Protein AF-A0AAE0NU68-F1 (afdb_monomer)

Foldseek 3Di:
DPPPDLPPDPPDLADQDPQRDGQLLVCLVVLPLVSNVVSVVSVYDQCRAGNQQDGSLQSLLPDQPRSQVNNQVSVVSPYFQQRAGNVRRRSVLSCVVRHVPPQCRAGPVRDGQLNSCVVSVVVVSNVVSVVVVVVVVVVPPDDD

Solvent-accessible surface area (backbone atoms only — not comparable to full-atom values): 8107 Å² total; per-residue (Å²): 140,84,84,76,74,81,80,79,62,96,71,74,56,68,51,66,50,80,66,39,40,34,56,50,39,52,21,44,75,71,56,35,54,70,54,31,53,50,40,48,76,68,69,24,64,61,65,50,46,26,74,58,38,37,26,30,48,37,61,12,24,78,32,92,90,44,10,25,62,42,29,46,50,37,50,76,75,63,38,60,44,72,47,47,24,75,84,66,51,49,23,38,57,39,26,38,76,62,24,78,42,65,74,77,45,59,28,95,86,66,47,32,48,57,57,50,25,56,73,71,66,36,60,70,57,35,51,53,52,50,52,59,48,50,62,55,58,66,71,67,78,80,83,132

Structure (mmCIF, N/CA/C/O backbone):
data_AF-A0AAE0NU68-F1
#
_entry.id   AF-A0AAE0NU68-F1
#
loop_
_atom_site.group_PDB
_atom_site.id
_atom_site.type_symbol
_atom_site.label_atom_id
_atom_site.label_alt_id
_atom_site.label_comp_id
_atom_site.label_asym_id
_atom_site.label_entity_id
_atom_site.label_seq_id
_atom_site.pdbx_PDB_ins_code
_atom_site.Cartn_x
_atom_site.Cartn_y
_atom_site.Cartn_z
_atom_site.occupancy
_atom_site.B_iso_or_equiv
_atom_site.auth_seq_id
_atom_site.auth_comp_id
_atom_site.auth_asym_id
_atom_site.auth_atom_id
_atom_site.pdbx_PDB_model_num
ATOM 1 N N . MET A 1 1 ? -8.132 -12.997 27.771 1.00 41.25 1 MET A N 1
ATOM 2 C CA . MET A 1 1 ? -8.957 -13.218 26.561 1.00 41.25 1 MET A CA 1
ATOM 3 C C . MET A 1 1 ? -9.826 -11.983 26.311 1.00 41.25 1 MET A C 1
ATOM 5 O O . MET A 1 1 ? -10.901 -11.883 26.881 1.00 41.25 1 MET A O 1
ATOM 9 N N . ALA A 1 2 ? -9.348 -11.013 25.522 1.00 41.19 2 ALA A N 1
ATOM 10 C CA . ALA A 1 2 ? -10.007 -9.708 25.321 1.00 41.19 2 ALA A CA 1
ATOM 11 C C . ALA A 1 2 ? -10.537 -9.501 23.883 1.00 41.19 2 ALA A C 1
ATOM 13 O O . ALA A 1 2 ? -10.671 -8.377 23.414 1.00 41.19 2 ALA A O 1
ATOM 14 N N . PHE A 1 3 ? -10.854 -10.583 23.165 1.00 43.12 3 PHE A N 1
ATOM 15 C CA . PHE A 1 3 ? -11.344 -10.510 21.780 1.00 43.12 3 PHE A CA 1
ATOM 16 C C . PHE A 1 3 ? -12.855 -10.218 21.661 1.00 43.12 3 PHE A C 1
ATOM 18 O O . PHE A 1 3 ? -13.347 -9.960 20.565 1.00 43.12 3 PHE A O 1
ATOM 25 N N . GLY A 1 4 ? -13.602 -10.210 22.772 1.00 34.12 4 GLY A N 1
ATOM 26 C CA . GLY A 1 4 ? -15.072 -10.189 22.764 1.00 34.12 4 GLY A CA 1
ATOM 27 C C . GLY A 1 4 ? -15.768 -8.826 22.630 1.00 34.12 4 GLY A C 1
ATOM 28 O O . GLY A 1 4 ? -16.982 -8.800 22.457 1.00 34.12 4 GLY A O 1
ATOM 29 N N . LEU A 1 5 ? -15.063 -7.690 22.706 1.00 35.59 5 LEU A N 1
ATOM 30 C CA . LEU A 1 5 ? -15.733 -6.386 22.887 1.00 35.59 5 LEU A CA 1
ATOM 31 C C . LEU A 1 5 ? -16.036 -5.590 21.605 1.00 35.59 5 LEU A C 1
ATOM 33 O O . LEU A 1 5 ? -16.742 -4.592 21.681 1.00 35.59 5 LEU A O 1
ATOM 37 N N . LEU A 1 6 ? -15.610 -6.040 20.420 1.00 44.03 6 LEU A N 1
ATOM 38 C CA . LEU A 1 6 ? -15.877 -5.320 19.157 1.00 44.03 6 LEU A CA 1
ATOM 39 C C . LEU A 1 6 ? -17.029 -5.883 18.317 1.00 44.03 6 LEU A C 1
ATOM 41 O O . LEU A 1 6 ? -17.139 -5.576 17.139 1.00 44.03 6 LEU A O 1
ATOM 45 N N . LYS A 1 7 ? -17.928 -6.663 18.928 1.00 43.50 7 LYS A N 1
ATOM 46 C CA . LYS A 1 7 ? -19.181 -7.096 18.282 1.00 43.50 7 LYS A CA 1
ATOM 47 C C . LYS A 1 7 ? -20.441 -6.386 18.792 1.00 43.50 7 LYS A C 1
ATOM 49 O O . LYS A 1 7 ? -21.533 -6.775 18.395 1.00 43.50 7 LYS A O 1
ATOM 54 N N . LYS A 1 8 ? -20.333 -5.376 19.671 1.00 42.16 8 LYS A N 1
ATOM 55 C CA . LYS A 1 8 ? -21.508 -4.837 20.393 1.00 42.16 8 LYS A CA 1
ATOM 56 C C . LYS A 1 8 ? -21.840 -3.356 20.192 1.00 42.16 8 LYS A C 1
ATO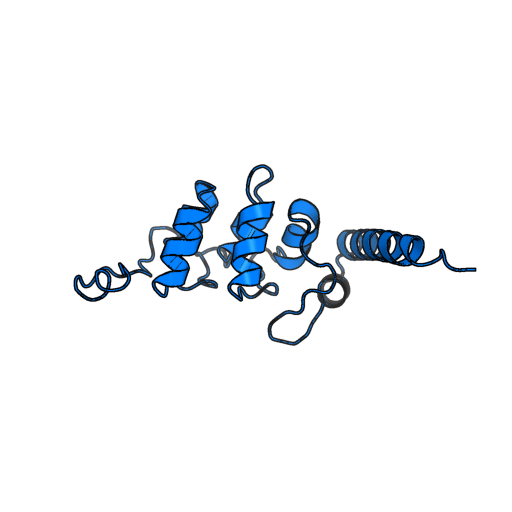M 58 O O . LYS A 1 8 ? -22.796 -2.876 20.788 1.00 42.16 8 LYS A O 1
ATOM 63 N N . GLY A 1 9 ? -21.130 -2.649 19.324 1.00 47.66 9 GLY A N 1
ATOM 64 C CA . GLY A 1 9 ? -21.547 -1.335 18.839 1.00 47.66 9 GLY A CA 1
ATOM 65 C C . GLY A 1 9 ? -21.411 -1.337 17.330 1.00 47.66 9 GLY A C 1
ATOM 66 O O . GLY A 1 9 ? -20.361 -1.740 16.845 1.00 47.66 9 GLY A O 1
ATOM 67 N N . GLY A 1 10 ? -22.449 -0.941 16.596 1.00 56.91 10 GLY A N 1
ATOM 68 C CA . GLY A 1 10 ? -22.447 -0.815 15.133 1.00 56.91 10 GLY A CA 1
ATOM 69 C C . GLY A 1 10 ? -21.512 0.284 14.615 1.00 56.91 10 GLY A C 1
ATOM 70 O O . GLY A 1 10 ? -21.935 1.135 13.841 1.00 56.91 10 GLY A O 1
ATOM 71 N N . VAL A 1 11 ? -20.259 0.305 15.074 1.00 68.81 11 VAL A N 1
ATOM 72 C CA . VAL A 1 11 ? -19.216 1.190 14.571 1.00 68.81 11 VAL A CA 1
ATOM 73 C C . VAL A 1 11 ? -18.861 0.684 13.186 1.00 68.81 11 VAL A C 1
ATOM 75 O O . VAL A 1 11 ? -18.260 -0.377 13.030 1.00 68.81 11 VAL A O 1
ATOM 78 N N . ASN A 1 12 ? -19.277 1.442 12.179 1.00 80.81 12 ASN A N 1
ATOM 79 C CA . ASN A 1 12 ? -18.805 1.245 10.824 1.00 80.81 12 ASN A CA 1
ATOM 80 C C . ASN A 1 12 ? -17.274 1.391 10.827 1.00 80.81 12 ASN A C 1
ATOM 82 O O . ASN A 1 12 ? -16.765 2.441 11.217 1.00 80.81 12 ASN A O 1
ATOM 86 N N . VAL A 1 13 ? -16.555 0.339 10.432 1.00 83.94 13 VAL A N 1
ATOM 87 C CA . VAL A 1 13 ? -15.085 0.330 10.303 1.00 83.94 13 VAL A CA 1
ATOM 88 C C . VAL A 1 13 ? -14.615 0.786 8.920 1.00 83.94 13 VAL A C 1
ATOM 90 O O . VAL A 1 13 ? -13.432 1.058 8.741 1.00 83.94 13 VAL A O 1
ATOM 93 N N . ASN A 1 14 ? -15.554 0.956 7.981 1.00 89.56 14 ASN A N 1
ATOM 94 C CA . ASN A 1 14 ? -15.340 1.455 6.622 1.00 89.56 14 ASN A CA 1
ATOM 95 C C . ASN A 1 14 ? -16.109 2.765 6.336 1.00 89.56 14 ASN A C 1
ATOM 97 O O . ASN A 1 14 ? -16.741 2.888 5.283 1.00 89.56 14 ASN A O 1
ATOM 101 N N . PRO A 1 15 ? -16.127 3.770 7.237 1.00 90.00 15 PRO A N 1
ATOM 102 C CA . PRO A 1 15 ? -16.645 5.075 6.877 1.00 90.00 15 PRO A CA 1
ATOM 103 C C . PRO A 1 15 ? -15.745 5.672 5.794 1.00 90.00 15 PRO A C 1
ATOM 105 O O . PRO A 1 15 ? -14.518 5.569 5.856 1.00 90.00 15 PRO A O 1
ATOM 108 N N . ARG A 1 16 ? -16.365 6.316 4.811 1.00 89.38 16 ARG A N 1
ATOM 109 C CA . ARG A 1 16 ? -15.654 7.100 3.805 1.00 89.38 16 ARG A CA 1
ATOM 110 C C . ARG A 1 16 ? -15.787 8.565 4.190 1.00 89.38 16 ARG A C 1
ATOM 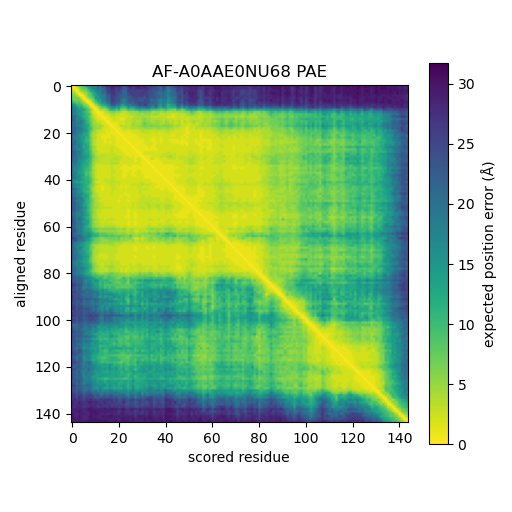112 O O . ARG A 1 16 ? -16.897 9.083 4.293 1.00 89.38 16 ARG A O 1
ATOM 119 N N . GLY A 1 17 ? -14.655 9.183 4.503 1.00 87.44 17 GLY A N 1
ATOM 120 C CA . GLY A 1 17 ? -14.549 10.610 4.760 1.00 87.44 17 GLY A CA 1
ATOM 121 C C . GLY A 1 17 ? -14.581 11.414 3.464 1.00 87.44 17 GLY A C 1
ATOM 122 O O . GLY A 1 17 ? -14.918 10.905 2.394 1.00 87.44 17 GLY A O 1
ATOM 123 N N . LYS A 1 18 ? -14.187 12.684 3.570 1.00 86.94 18 LYS A N 1
ATOM 124 C CA . LYS A 1 18 ? -13.933 13.522 2.398 1.00 86.94 18 LYS A CA 1
ATOM 125 C C . LYS A 1 18 ? -12.820 12.892 1.551 1.00 86.94 18 LYS A C 1
ATOM 127 O O . LYS A 1 18 ? -11.904 12.288 2.109 1.00 86.94 18 LYS A O 1
ATOM 132 N N . ASP A 1 19 ? -12.924 13.005 0.234 1.00 88.19 19 ASP A N 1
ATOM 133 C CA . ASP A 1 19 ? -11.956 12.470 -0.727 1.00 88.19 19 ASP A CA 1
ATOM 134 C C . ASP A 1 19 ? -11.855 10.927 -0.702 1.00 88.19 19 ASP A C 1
ATOM 136 O O . ASP A 1 19 ? -10.846 10.342 -1.089 1.00 88.19 19 ASP A O 1
ATOM 140 N N . GLY A 1 20 ? -12.884 10.234 -0.196 1.00 91.00 20 GLY A N 1
ATOM 141 C CA . GLY A 1 20 ? -12.915 8.771 -0.110 1.00 91.00 20 GLY A CA 1
ATOM 142 C C . GLY A 1 20 ? -11.988 8.154 0.945 1.00 91.00 20 GLY A C 1
ATOM 143 O O . GLY A 1 20 ? -11.825 6.934 0.967 1.00 91.00 20 GLY A O 1
ATOM 144 N N . ILE A 1 21 ? -11.398 8.967 1.826 1.00 92.81 21 ILE A N 1
ATOM 145 C CA . ILE A 1 21 ? -10.461 8.527 2.867 1.00 92.81 21 ILE A CA 1
ATOM 146 C C . ILE A 1 21 ? -11.139 7.558 3.845 1.00 92.81 21 ILE A C 1
ATOM 148 O O . ILE A 1 21 ? -12.190 7.858 4.410 1.00 92.81 21 ILE A O 1
ATOM 152 N N . THR A 1 22 ? -10.512 6.406 4.083 1.00 93.50 22 THR A N 1
ATOM 153 C CA . THR A 1 22 ? -10.981 5.377 5.032 1.00 93.50 22 THR A CA 1
ATOM 154 C C . THR A 1 22 ? -10.104 5.324 6.288 1.00 93.50 22 THR A C 1
ATOM 156 O O . THR A 1 22 ? -8.987 5.847 6.274 1.00 93.50 22 THR A O 1
ATOM 159 N N . PRO A 1 23 ? -10.538 4.685 7.391 1.00 93.88 23 PRO A N 1
ATOM 160 C CA . PRO A 1 23 ? -9.725 4.626 8.605 1.00 93.88 23 PRO A CA 1
ATOM 161 C C . PRO A 1 23 ? -8.308 4.055 8.406 1.00 93.88 23 PRO A C 1
ATOM 163 O O . PRO A 1 23 ? -7.382 4.616 8.995 1.00 93.88 23 PRO A O 1
ATOM 166 N N . PRO A 1 24 ? -8.073 3.021 7.566 1.00 93.19 24 PRO A N 1
ATOM 167 C CA . PRO A 1 24 ? -6.712 2.592 7.242 1.00 93.19 24 PRO A CA 1
ATOM 168 C C . PRO A 1 24 ? -5.840 3.699 6.627 1.00 93.19 24 PRO A C 1
ATOM 170 O O . PRO A 1 24 ? -4.691 3.844 7.039 1.00 93.19 24 PRO A O 1
ATOM 173 N N . HIS A 1 25 ? -6.377 4.534 5.723 1.00 92.25 25 HIS A N 1
ATOM 174 C CA . HIS A 1 2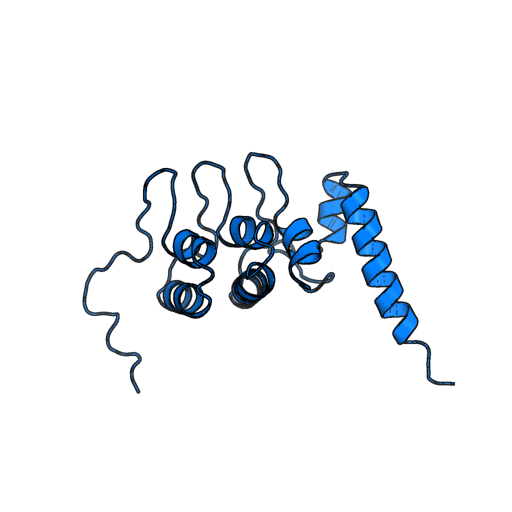5 ? -5.651 5.696 5.185 1.00 92.25 25 HIS A CA 1
ATOM 175 C C . HIS A 1 25 ? -5.227 6.656 6.294 1.00 92.25 25 HIS A C 1
ATOM 177 O O . HIS A 1 25 ? -4.081 7.093 6.331 1.00 92.25 25 HIS A O 1
ATOM 183 N N . VAL A 1 26 ? -6.136 6.942 7.227 1.00 91.88 26 VAL A N 1
ATOM 184 C CA . VAL A 1 26 ? -5.856 7.815 8.370 1.00 91.88 26 VAL A CA 1
ATOM 185 C C . VAL A 1 26 ? -4.729 7.228 9.228 1.00 91.88 26 VAL A C 1
ATOM 187 O O . VAL A 1 26 ? -3.781 7.931 9.573 1.00 91.88 26 VAL A O 1
ATOM 190 N N . GLY A 1 27 ? -4.768 5.923 9.515 1.00 92.44 27 GLY A N 1
ATOM 191 C CA . GLY A 1 27 ? -3.692 5.239 10.239 1.00 92.44 27 GLY A CA 1
ATOM 192 C C . GLY A 1 27 ? -2.330 5.351 9.545 1.00 92.44 27 GLY A C 1
ATOM 193 O O . GLY A 1 27 ? -1.321 5.589 10.213 1.00 92.44 27 GLY A O 1
ATOM 194 N N . VAL A 1 28 ? -2.311 5.258 8.213 1.00 91.25 28 VAL A N 1
ATOM 195 C CA . VAL A 1 28 ? -1.109 5.459 7.390 1.00 91.25 28 VAL A CA 1
ATOM 196 C C . VAL A 1 28 ? -0.613 6.906 7.439 1.00 91.25 28 VAL A C 1
ATOM 198 O O . VAL A 1 28 ? 0.590 7.134 7.571 1.00 91.25 28 VAL A O 1
ATOM 201 N N . GLU A 1 29 ? -1.503 7.896 7.357 1.00 89.44 29 GLU A N 1
ATOM 202 C CA . GLU A 1 29 ? -1.133 9.318 7.388 1.00 89.44 29 GLU A CA 1
ATOM 203 C C . GLU A 1 29 ? -0.522 9.744 8.725 1.00 89.44 29 GLU A C 1
ATOM 205 O O . GLU A 1 29 ? 0.398 10.561 8.733 1.00 89.44 29 GLU A O 1
ATOM 210 N N . PHE A 1 30 ? -0.966 9.146 9.832 1.00 89.06 30 PHE A N 1
ATOM 211 C CA . PHE A 1 30 ? -0.404 9.382 11.165 1.00 89.06 30 PHE A CA 1
ATOM 212 C C . PHE A 1 30 ? 0.768 8.460 11.526 1.00 89.06 30 PHE A C 1
ATOM 214 O O . PHE A 1 30 ? 1.316 8.570 12.621 1.00 89.06 30 PHE A O 1
ATOM 221 N N . GLY A 1 31 ? 1.145 7.528 10.647 1.00 89.50 31 GLY A N 1
ATOM 222 C CA . GLY A 1 31 ? 2.238 6.593 10.911 1.00 89.50 31 GLY A CA 1
ATOM 223 C C . GLY A 1 31 ? 1.971 5.610 12.050 1.00 89.50 31 GLY A C 1
ATOM 224 O O . GLY A 1 31 ? 2.906 5.086 12.656 1.00 89.50 31 GLY A O 1
ATOM 225 N N . SER A 1 32 ? 0.700 5.337 12.348 1.00 93.00 32 SER A N 1
ATOM 226 C CA . SER A 1 32 ? 0.307 4.513 13.488 1.00 93.00 32 SER A CA 1
ATOM 227 C C . SER A 1 32 ? 0.118 3.053 13.085 1.00 93.00 32 SER A C 1
ATOM 229 O O . SER A 1 32 ? -0.981 2.616 12.744 1.00 93.00 32 SER A O 1
ATOM 231 N N . LEU A 1 33 ? 1.204 2.278 13.172 1.00 91.06 33 LEU A N 1
ATOM 232 C CA . LEU A 1 33 ? 1.216 0.839 12.879 1.00 91.06 33 LEU A CA 1
ATOM 233 C C . LEU A 1 33 ? 0.132 0.077 13.663 1.00 91.06 33 LEU A C 1
ATOM 235 O O . LEU A 1 33 ? -0.631 -0.692 13.088 1.00 91.06 33 LEU A O 1
ATOM 239 N N . GLY A 1 34 ? 0.023 0.343 14.970 1.00 93.44 34 GLY A N 1
ATOM 240 C CA . GLY A 1 34 ? -0.957 -0.317 15.836 1.00 93.44 34 GLY A CA 1
ATOM 241 C C . GLY A 1 34 ? -2.404 0.041 15.492 1.00 93.44 34 GLY A C 1
ATOM 242 O O . GLY A 1 34 ? -3.287 -0.804 15.615 1.00 93.44 34 GLY A O 1
ATOM 243 N N . LEU A 1 35 ? -2.655 1.268 15.018 1.00 91.69 35 LEU A N 1
ATOM 244 C CA . LEU A 1 35 ? -3.986 1.661 14.562 1.00 91.69 35 LEU A CA 1
ATOM 245 C C . LEU A 1 35 ? -4.349 0.953 13.256 1.00 91.69 35 LEU A C 1
ATOM 247 O O . LEU A 1 35 ? -5.452 0.427 13.151 1.00 91.69 35 LEU A O 1
ATOM 251 N N . VAL A 1 36 ? -3.425 0.901 12.291 1.00 93.06 36 VAL A N 1
ATOM 252 C CA . VAL A 1 36 ? -3.633 0.172 11.030 1.00 93.06 36 VAL A CA 1
ATOM 253 C C . VAL A 1 36 ? -3.933 -1.297 11.322 1.00 93.06 36 VAL A C 1
ATOM 255 O O . VAL A 1 36 ? -4.974 -1.795 10.902 1.00 93.06 36 VAL A O 1
ATOM 258 N N . GLN A 1 37 ? -3.099 -1.961 12.126 1.00 92.94 37 GLN A N 1
ATOM 259 C CA . GLN A 1 37 ? -3.286 -3.370 12.479 1.00 92.94 37 GLN A CA 1
ATOM 260 C C . GLN A 1 37 ? -4.621 -3.622 13.190 1.00 92.94 37 GLN A C 1
ATOM 262 O O . GLN A 1 37 ? -5.333 -4.576 12.877 1.00 92.94 37 GLN A O 1
ATOM 267 N N . LEU A 1 38 ? -5.000 -2.745 14.126 1.00 91.38 38 LEU A N 1
ATOM 268 C CA . LEU A 1 38 ? -6.286 -2.842 14.808 1.00 91.38 38 LEU A CA 1
ATOM 269 C C . LEU A 1 38 ? -7.451 -2.735 13.820 1.00 91.38 38 LEU A C 1
ATOM 271 O O . LEU A 1 38 ? -8.376 -3.534 13.903 1.00 91.38 38 LEU A O 1
ATOM 275 N N . LEU A 1 39 ? -7.422 -1.760 12.911 1.00 92.38 39 LEU A N 1
ATOM 276 C CA . LEU A 1 39 ? -8.495 -1.526 11.945 1.00 92.38 39 LEU A CA 1
ATOM 277 C C . LEU A 1 39 ? -8.657 -2.708 10.988 1.00 92.38 39 LEU A C 1
ATOM 279 O O . LEU A 1 39 ? -9.774 -3.206 10.829 1.00 92.38 39 LEU A O 1
ATOM 283 N N . ILE A 1 40 ? -7.556 -3.207 10.420 1.00 92.12 40 ILE A N 1
ATOM 284 C CA . ILE A 1 40 ? -7.570 -4.400 9.562 1.00 92.12 40 ILE A CA 1
ATOM 285 C C . ILE A 1 40 ? -8.111 -5.612 10.334 1.00 92.12 40 ILE A C 1
ATOM 287 O O . ILE A 1 40 ? -9.059 -6.256 9.886 1.00 92.12 40 ILE A O 1
ATOM 291 N N . GLY A 1 41 ? -7.650 -5.833 11.570 1.00 90.44 41 GLY A N 1
ATOM 292 C CA . GLY A 1 41 ? -8.169 -6.886 12.451 1.00 90.44 41 GLY A CA 1
ATOM 293 C C . GLY A 1 41 ? -9.645 -6.729 12.857 1.00 90.44 41 GLY A C 1
ATOM 294 O O . GLY A 1 41 ? -10.220 -7.637 13.464 1.00 90.44 41 GLY A O 1
ATOM 295 N N . LYS A 1 42 ? -10.285 -5.591 12.552 1.00 89.12 42 LYS A N 1
ATOM 296 C CA . LYS A 1 42 ? -11.732 -5.365 12.713 1.00 89.12 42 LYS A CA 1
ATOM 297 C C . LYS A 1 42 ? -12.525 -5.451 11.416 1.00 89.12 42 LYS A C 1
ATOM 299 O O . LYS A 1 42 ? -13.732 -5.225 11.452 1.00 89.12 42 LYS A O 1
ATOM 304 N N . GLY A 1 43 ? -11.885 -5.836 10.316 1.00 89.25 43 GLY A N 1
ATOM 305 C CA . GLY A 1 43 ? -12.519 -5.953 9.008 1.00 89.25 43 GLY A CA 1
ATOM 306 C C . GLY A 1 43 ? -12.569 -4.635 8.243 1.00 89.25 43 GLY A C 1
ATOM 307 O O . GLY A 1 43 ? -13.450 -4.463 7.401 1.00 89.25 43 GLY A O 1
ATOM 308 N N . ALA A 1 44 ? -11.663 -3.698 8.541 1.00 92.56 44 ALA A N 1
ATOM 309 C CA . ALA A 1 44 ? -11.484 -2.550 7.668 1.00 92.56 44 ALA A CA 1
ATOM 310 C C . ALA A 1 44 ? -10.995 -3.006 6.283 1.00 92.56 44 ALA A C 1
ATOM 312 O O . ALA A 1 44 ? -10.172 -3.915 6.168 1.00 92.56 44 ALA A O 1
ATOM 313 N N . GLU A 1 45 ? -11.498 -2.372 5.229 1.00 93.00 45 GLU A N 1
ATOM 314 C CA . GLU A 1 45 ? -11.123 -2.667 3.847 1.00 93.00 45 GLU A CA 1
ATOM 315 C C . GLU A 1 45 ? -9.666 -2.259 3.587 1.00 93.00 45 GLU A C 1
ATOM 317 O O . GLU A 1 45 ? -9.347 -1.073 3.465 1.00 93.00 45 GLU A O 1
ATOM 322 N N . ILE A 1 46 ? -8.783 -3.259 3.499 1.00 90.94 46 ILE A N 1
ATOM 323 C CA . ILE A 1 46 ? -7.334 -3.071 3.338 1.00 90.94 46 ILE A CA 1
ATOM 324 C C . ILE A 1 46 ? -6.953 -2.408 2.007 1.00 90.94 46 ILE A C 1
ATOM 326 O O . ILE A 1 46 ? -6.024 -1.605 1.965 1.00 90.94 46 ILE A O 1
ATOM 330 N N . ASP A 1 47 ? -7.729 -2.682 0.954 1.00 90.38 47 ASP A N 1
ATOM 331 C CA . ASP A 1 47 ? -7.519 -2.189 -0.414 1.00 90.38 47 ASP A CA 1
ATOM 332 C C . ASP A 1 47 ? -8.510 -1.080 -0.807 1.00 90.38 47 ASP A C 1
ATOM 334 O O . ASP A 1 47 ? -8.691 -0.792 -1.993 1.00 90.38 47 ASP A O 1
ATOM 338 N N . ALA A 1 48 ? -9.201 -0.471 0.165 1.00 91.38 48 ALA A N 1
ATOM 339 C CA . ALA A 1 48 ? -10.128 0.617 -0.124 1.00 91.38 48 ALA A CA 1
ATOM 340 C C . ALA A 1 48 ? -9.400 1.739 -0.865 1.00 91.38 48 ALA A C 1
ATOM 342 O O . ALA A 1 48 ? -8.382 2.224 -0.393 1.00 91.38 48 ALA A O 1
ATOM 343 N N . ARG A 1 49 ? -9.933 2.185 -2.000 1.00 89.81 49 ARG A N 1
ATOM 344 C CA . ARG A 1 49 ? -9.345 3.288 -2.768 1.00 89.81 49 ARG A CA 1
ATOM 345 C C . ARG A 1 49 ? -9.918 4.616 -2.316 1.00 89.81 49 ARG A C 1
ATOM 347 O O . ARG A 1 49 ? -11.122 4.676 -2.081 1.00 89.81 49 ARG A O 1
ATOM 354 N N . ASP A 1 50 ? -9.096 5.649 -2.196 1.00 89.75 50 ASP A N 1
ATOM 355 C CA . ASP A 1 50 ? -9.550 7.037 -2.082 1.00 89.75 50 ASP A CA 1
ATOM 356 C C . ASP A 1 50 ? -10.055 7.578 -3.442 1.00 89.75 50 ASP A C 1
ATOM 358 O O . ASP A 1 50 ? -10.101 6.848 -4.433 1.00 89.75 50 ASP A O 1
ATOM 362 N N . GLU A 1 51 ? -10.475 8.843 -3.506 1.00 89.44 51 GLU A N 1
ATOM 363 C CA . GLU A 1 51 ? -10.943 9.483 -4.753 1.00 89.44 51 GLU A CA 1
ATOM 364 C C . GLU A 1 51 ? -9.842 9.704 -5.803 1.00 89.44 51 GLU A C 1
ATOM 366 O O . GLU A 1 51 ? -10.151 10.071 -6.929 1.00 89.44 51 GLU A O 1
ATOM 371 N N . ARG A 1 52 ? -8.569 9.470 -5.465 1.00 84.19 52 ARG A N 1
ATOM 372 C CA . ARG A 1 52 ? -7.442 9.454 -6.415 1.00 84.19 52 ARG A CA 1
ATOM 373 C C . ARG A 1 52 ? -7.058 8.030 -6.818 1.00 84.19 52 ARG A C 1
ATOM 375 O O . ARG A 1 52 ? -6.031 7.808 -7.460 1.00 84.19 52 ARG A O 1
ATOM 382 N N . GLY A 1 53 ? -7.846 7.044 -6.399 1.00 85.62 53 GLY A N 1
ATOM 383 C CA . GLY A 1 53 ? -7.589 5.632 -6.636 1.00 85.62 53 GLY A CA 1
ATOM 384 C C . GLY A 1 53 ? -6.482 5.032 -5.769 1.00 85.62 53 GLY A C 1
ATOM 385 O O . GLY A 1 53 ? -6.141 3.866 -5.976 1.00 85.62 53 GLY A O 1
ATOM 386 N N . HIS A 1 54 ? -5.914 5.773 -4.812 1.00 85.62 54 HIS A N 1
ATOM 387 C CA . HIS A 1 54 ? -4.840 5.280 -3.951 1.00 85.62 54 HIS A CA 1
ATOM 388 C C . HIS A 1 54 ? -5.414 4.407 -2.840 1.00 85.62 54 HIS A C 1
ATOM 390 O O . HIS A 1 54 ? -6.344 4.807 -2.149 1.00 85.62 54 HIS A O 1
ATOM 396 N N . ALA A 1 55 ? -4.837 3.222 -2.653 1.00 89.81 55 ALA A N 1
ATOM 397 C CA . ALA A 1 55 ? -5.083 2.382 -1.484 1.00 89.81 55 ALA A CA 1
ATOM 398 C C . ALA A 1 55 ? -4.208 2.828 -0.287 1.00 89.81 55 ALA A C 1
ATOM 400 O O . ALA A 1 55 ? -3.201 3.522 -0.486 1.00 89.81 55 ALA A O 1
ATOM 401 N N . PRO A 1 56 ? -4.494 2.379 0.952 1.00 90.69 56 PRO A N 1
ATOM 402 C CA . PRO A 1 56 ? -3.651 2.637 2.120 1.00 90.69 56 PRO A CA 1
ATOM 403 C C . PRO A 1 56 ? -2.176 2.296 1.883 1.00 90.69 56 PRO A C 1
ATOM 405 O O . PRO A 1 56 ? -1.297 3.070 2.264 1.00 90.69 56 PRO A O 1
ATOM 408 N N . LEU A 1 57 ? -1.904 1.188 1.182 1.00 87.12 57 LEU A N 1
ATOM 409 C CA . LEU A 1 57 ? -0.552 0.764 0.815 1.00 87.12 57 LEU A CA 1
ATOM 410 C C . LEU A 1 57 ? 0.159 1.794 -0.079 1.00 87.12 57 LEU A C 1
ATOM 412 O O . LEU A 1 57 ? 1.316 2.125 0.162 1.00 87.12 57 LEU A O 1
ATOM 416 N N . CYS A 1 58 ? -0.547 2.366 -1.055 1.00 83.12 58 CYS A N 1
ATOM 417 C CA . CYS A 1 58 ? -0.029 3.412 -1.940 1.00 83.12 58 CYS A CA 1
ATOM 418 C C . CYS A 1 58 ? 0.382 4.664 -1.167 1.00 83.12 58 CYS A C 1
ATOM 420 O O . CYS A 1 58 ? 1.471 5.205 -1.355 1.00 83.12 58 CYS A O 1
ATOM 422 N N . ARG A 1 59 ? -0.475 5.107 -0.238 1.00 85.62 59 ARG A N 1
ATOM 423 C CA . ARG A 1 59 ? -0.161 6.248 0.626 1.00 85.62 59 ARG A CA 1
ATOM 424 C C . ARG A 1 59 ? 1.006 5.944 1.562 1.00 85.62 59 ARG A C 1
ATOM 426 O O . ARG A 1 59 ? 1.754 6.866 1.870 1.00 85.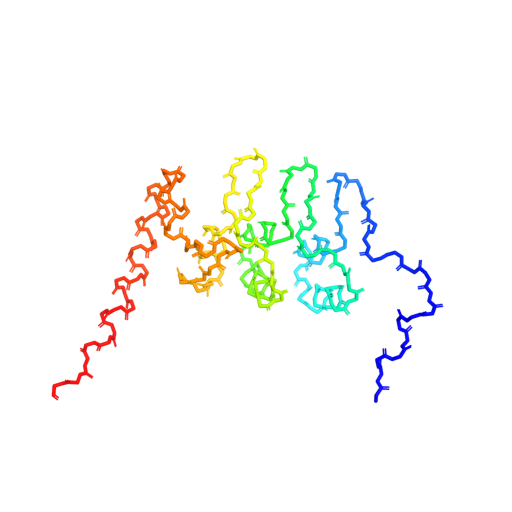62 59 ARG A O 1
ATOM 433 N N . ALA A 1 60 ? 1.157 4.700 2.020 1.00 85.94 60 ALA A N 1
ATOM 434 C CA . ALA A 1 60 ? 2.253 4.292 2.896 1.00 85.94 60 ALA A CA 1
ATOM 435 C C . ALA A 1 60 ? 3.588 4.331 2.152 1.00 85.94 60 ALA A C 1
ATOM 437 O O . ALA A 1 60 ? 4.559 4.864 2.681 1.00 85.94 60 ALA A O 1
ATOM 438 N N . ALA A 1 61 ? 3.605 3.863 0.906 1.00 78.69 61 ALA A N 1
ATOM 439 C CA . ALA A 1 61 ? 4.782 3.862 0.049 1.00 78.69 61 ALA A CA 1
ATOM 440 C C . ALA A 1 61 ? 5.407 5.257 -0.111 1.00 78.69 61 ALA A C 1
ATOM 442 O O . ALA A 1 61 ? 6.615 5.403 -0.017 1.00 78.69 61 ALA A O 1
ATOM 443 N N . GLY A 1 62 ? 4.589 6.305 -0.246 1.00 74.12 62 GLY A N 1
ATOM 444 C CA . GLY A 1 62 ? 5.072 7.686 -0.359 1.00 74.12 62 GLY A CA 1
ATOM 445 C C . GLY A 1 62 ? 5.584 8.326 0.945 1.00 74.12 62 GLY A C 1
ATOM 446 O O . GLY A 1 62 ? 5.874 9.525 0.961 1.00 74.12 62 GLY A O 1
ATOM 447 N N . ARG A 1 63 ? 5.650 7.599 2.073 1.00 79.75 63 ARG A N 1
ATOM 448 C CA . ARG A 1 63 ? 6.057 8.144 3.386 1.00 79.75 63 ARG A CA 1
ATOM 449 C C . ARG A 1 63 ? 7.446 7.653 3.793 1.00 79.75 63 ARG A C 1
ATOM 451 O O . ARG A 1 63 ? 7.603 6.543 4.281 1.00 79.75 63 ARG A O 1
ATOM 458 N N . LYS A 1 64 ? 8.439 8.543 3.765 1.00 73.50 64 LYS A N 1
ATOM 459 C CA . LYS A 1 64 ? 9.842 8.194 4.072 1.00 73.50 64 LYS A CA 1
ATOM 460 C C . LYS A 1 64 ? 10.127 7.740 5.514 1.00 73.50 64 LYS A C 1
ATOM 462 O O . LYS A 1 64 ? 11.084 7.017 5.740 1.00 73.50 64 LYS 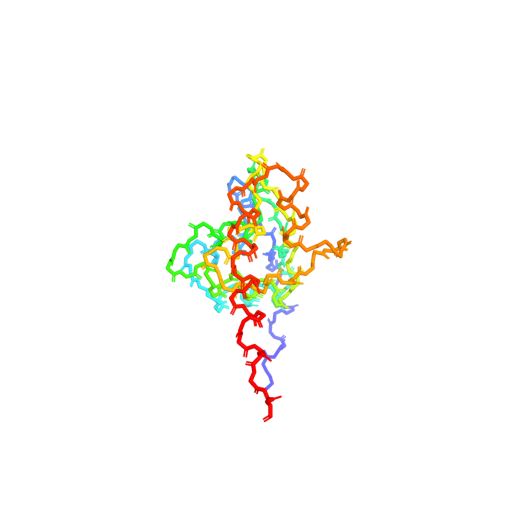A O 1
ATOM 467 N N . VAL A 1 65 ? 9.348 8.185 6.507 1.00 75.25 65 VAL A N 1
ATOM 468 C CA . VAL A 1 65 ? 9.687 7.966 7.934 1.00 75.25 65 VAL A CA 1
ATOM 469 C C . VAL A 1 65 ? 9.105 6.661 8.489 1.00 75.25 65 VAL A C 1
ATOM 471 O O . VAL A 1 65 ? 9.776 5.935 9.217 1.00 75.25 65 VAL A O 1
ATOM 474 N N . TRP A 1 66 ? 7.846 6.358 8.170 1.00 79.12 66 TRP A N 1
ATOM 475 C CA . TRP A 1 66 ? 7.121 5.189 8.692 1.00 79.12 66 TRP A CA 1
ATOM 476 C C . TRP A 1 66 ? 6.497 4.320 7.601 1.00 79.12 66 TRP A C 1
ATOM 478 O O . TRP A 1 66 ? 5.964 3.252 7.915 1.00 79.12 66 TRP A O 1
ATOM 488 N N . GLY A 1 67 ? 6.560 4.760 6.341 1.00 78.75 67 GLY A N 1
ATOM 489 C CA . GLY A 1 67 ? 5.982 4.061 5.200 1.00 78.75 67 GLY A CA 1
ATOM 490 C C . GLY A 1 67 ? 6.466 2.630 5.120 1.00 78.75 67 GLY A C 1
ATOM 491 O O . GLY A 1 67 ? 5.650 1.727 5.064 1.00 78.75 67 GLY A O 1
ATOM 492 N N . THR A 1 68 ? 7.766 2.402 5.302 1.00 78.94 68 THR A N 1
ATOM 493 C CA . THR A 1 68 ? 8.387 1.072 5.316 1.00 78.94 68 THR A CA 1
ATOM 494 C C . THR A 1 68 ? 7.687 0.075 6.241 1.00 78.94 68 THR A C 1
ATOM 496 O O . THR A 1 68 ? 7.351 -1.036 5.833 1.00 78.94 68 THR A O 1
ATOM 499 N N . LYS A 1 69 ? 7.437 0.462 7.499 1.00 83.81 69 LYS A N 1
ATOM 500 C CA . LYS A 1 69 ? 6.847 -0.439 8.502 1.00 83.81 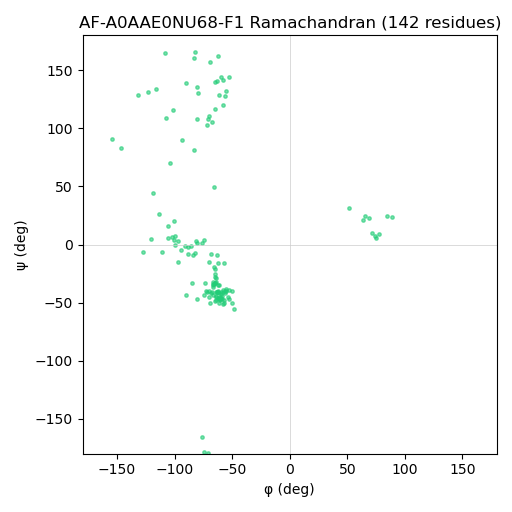69 LYS A CA 1
ATOM 501 C C . LYS A 1 69 ? 5.373 -0.706 8.216 1.00 83.81 69 LYS A C 1
ATOM 503 O O . LYS A 1 69 ? 4.922 -1.837 8.360 1.00 83.81 69 LYS A O 1
ATOM 508 N N . ILE A 1 70 ? 4.634 0.325 7.811 1.00 87.62 70 ILE A N 1
ATOM 509 C CA . ILE A 1 70 ? 3.203 0.205 7.517 1.00 87.62 70 ILE A CA 1
ATOM 510 C C . ILE A 1 70 ? 2.971 -0.546 6.208 1.00 87.62 70 ILE A C 1
ATOM 512 O O . ILE A 1 70 ? 2.088 -1.393 6.158 1.00 87.62 70 ILE A O 1
ATOM 516 N N . SER A 1 71 ? 3.778 -0.295 5.179 1.00 85.19 71 SER A N 1
ATOM 517 C CA . SER A 1 71 ? 3.729 -1.033 3.919 1.00 85.19 71 SER A CA 1
ATOM 518 C C . SER A 1 71 ? 3.975 -2.518 4.151 1.00 85.19 71 SER A C 1
ATOM 520 O O . SER A 1 71 ? 3.186 -3.330 3.686 1.00 85.19 71 SER A O 1
ATOM 522 N N . ARG A 1 72 ? 4.997 -2.879 4.941 1.00 80.75 72 ARG A N 1
ATOM 523 C CA . ARG A 1 72 ? 5.257 -4.277 5.316 1.00 80.75 72 ARG A CA 1
ATOM 524 C C . ARG A 1 72 ? 4.055 -4.919 6.005 1.00 80.75 72 ARG A C 1
ATOM 526 O O . ARG A 1 72 ? 3.618 -5.973 5.567 1.00 80.75 72 ARG A O 1
ATOM 533 N N . LEU A 1 73 ? 3.492 -4.256 7.018 1.00 87.56 73 LEU A N 1
ATOM 534 C CA . LEU A 1 73 ? 2.297 -4.742 7.711 1.00 87.56 73 LEU A CA 1
ATOM 535 C C . LEU A 1 73 ? 1.130 -4.956 6.740 1.00 87.56 73 LEU A C 1
ATOM 537 O O . LEU A 1 73 ? 0.481 -5.990 6.780 1.00 87.56 73 LEU A O 1
ATOM 541 N N . LEU A 1 74 ? 0.852 -3.989 5.865 1.00 88.00 74 LEU A N 1
ATOM 542 C CA . LEU A 1 74 ? -0.246 -4.096 4.905 1.00 88.00 74 LEU A CA 1
ATOM 543 C C . LEU A 1 74 ? -0.035 -5.270 3.941 1.00 88.00 74 LEU A C 1
ATOM 545 O O . LEU A 1 74 ? -0.982 -5.999 3.668 1.00 88.00 74 LEU A O 1
ATOM 549 N N . VAL A 1 75 ? 1.194 -5.493 3.470 1.00 82.88 75 VAL A N 1
ATOM 550 C CA . VAL A 1 75 ? 1.538 -6.654 2.632 1.00 82.88 75 VAL A CA 1
ATOM 551 C C . VAL A 1 75 ? 1.358 -7.969 3.394 1.00 82.88 75 VAL A C 1
ATOM 553 O O . VAL A 1 75 ? 0.766 -8.901 2.856 1.00 82.88 75 VAL A O 1
ATOM 556 N N . GLU A 1 76 ? 1.817 -8.045 4.645 1.00 83.88 76 GLU A N 1
ATOM 557 C CA . GLU A 1 76 ? 1.653 -9.222 5.514 1.00 83.88 76 GLU A CA 1
ATOM 558 C C . GLU A 1 76 ? 0.174 -9.537 5.792 1.00 83.88 76 GLU A C 1
ATOM 560 O O . GLU A 1 76 ? -0.216 -10.702 5.835 1.00 83.88 76 GLU A O 1
ATOM 565 N N . GLU A 1 77 ? -0.661 -8.505 5.908 1.00 86.56 77 GLU A N 1
ATOM 566 C CA . GLU A 1 77 ? -2.116 -8.615 6.060 1.00 86.56 77 GLU A CA 1
ATOM 567 C C . GLU A 1 77 ? -2.852 -8.844 4.717 1.00 86.56 77 GLU A C 1
ATOM 569 O O . GLU A 1 77 ? -4.082 -8.927 4.682 1.00 86.56 77 GLU A O 1
ATOM 574 N N . GLY A 1 78 ? -2.122 -8.981 3.602 1.00 83.50 78 GLY A N 1
ATOM 575 C CA . GLY A 1 78 ? -2.665 -9.379 2.300 1.00 83.50 78 GLY A CA 1
ATOM 576 C C . GLY A 1 78 ? -3.155 -8.236 1.407 1.00 83.50 78 GLY A C 1
ATOM 577 O O . GLY A 1 78 ? -3.995 -8.473 0.532 1.00 83.50 78 GLY A O 1
ATOM 578 N N . ALA A 1 79 ? -2.656 -7.013 1.607 1.00 85.75 79 ALA A N 1
ATOM 579 C CA . ALA A 1 79 ? -2.941 -5.884 0.724 1.00 85.75 79 ALA A CA 1
ATOM 580 C C . ALA A 1 79 ? -2.513 -6.189 -0.716 1.00 85.75 79 ALA A C 1
ATOM 582 O O . ALA A 1 79 ? -1.464 -6.789 -0.968 1.00 85.75 79 ALA A O 1
ATOM 583 N N . ASP A 1 80 ? -3.314 -5.737 -1.677 1.00 80.56 80 ASP A N 1
ATOM 584 C CA . ASP A 1 80 ? -2.989 -5.874 -3.087 1.00 80.56 80 ASP A CA 1
ATOM 585 C C . ASP A 1 80 ? -1.853 -4.928 -3.469 1.00 80.56 80 ASP A C 1
ATOM 587 O O . ASP A 1 80 ? -2.028 -3.726 -3.683 1.00 80.56 80 ASP A O 1
ATOM 591 N N . ILE A 1 81 ? -0.667 -5.504 -3.598 1.00 75.25 81 ILE A N 1
ATOM 592 C CA . ILE A 1 81 ? 0.531 -4.791 -4.017 1.00 75.25 81 ILE A CA 1
ATOM 593 C C . ILE A 1 81 ? 0.440 -4.270 -5.461 1.00 75.25 81 ILE A C 1
ATOM 595 O O . ILE A 1 81 ? 1.144 -3.322 -5.802 1.00 75.25 81 ILE A O 1
ATOM 599 N N . SER A 1 82 ? -0.437 -4.831 -6.307 1.00 70.62 82 SER A N 1
ATOM 600 C CA . SER A 1 82 ? -0.663 -4.351 -7.681 1.00 70.62 82 SER A CA 1
ATOM 601 C C . SER A 1 82 ? -1.581 -3.136 -7.765 1.00 70.62 82 SER A C 1
ATOM 603 O O . SER A 1 82 ? -1.881 -2.673 -8.867 1.00 70.62 82 SER A O 1
ATOM 605 N N . ALA A 1 83 ? -2.050 -2.616 -6.625 1.00 66.81 83 ALA A N 1
ATOM 606 C CA . ALA A 1 83 ? -2.841 -1.402 -6.610 1.00 66.81 83 ALA A CA 1
ATOM 607 C C . ALA A 1 83 ? -2.080 -0.265 -7.314 1.00 66.81 83 ALA A C 1
ATOM 609 O O . ALA A 1 83 ? -0.900 -0.019 -7.062 1.00 66.81 83 ALA A O 1
ATOM 610 N N . VAL A 1 84 ? -2.787 0.415 -8.212 1.00 65.62 84 VAL A N 1
ATOM 611 C CA . VAL A 1 84 ? -2.300 1.574 -8.961 1.00 65.62 84 VAL A CA 1
ATOM 612 C C . VAL A 1 84 ? -3.261 2.715 -8.683 1.00 65.62 84 VAL A C 1
ATOM 614 O O . VAL A 1 84 ? -4.482 2.515 -8.779 1.00 65.62 84 VAL A O 1
ATOM 617 N N . GLY A 1 85 ? -2.712 3.876 -8.329 1.00 64.69 85 GLY A N 1
ATOM 618 C CA . GLY A 1 85 ? -3.470 5.124 -8.305 1.00 64.69 85 GLY A CA 1
ATOM 619 C C . GLY A 1 85 ? -3.978 5.505 -9.695 1.00 64.69 85 GLY A C 1
ATOM 620 O O . GLY A 1 85 ? -3.485 5.010 -10.708 1.00 64.69 85 GLY A O 1
ATOM 621 N N . GLU A 1 86 ? -4.960 6.399 -9.768 1.00 63.62 86 GLU A N 1
ATOM 622 C CA . GLU A 1 86 ? -5.431 6.937 -11.056 1.00 63.62 86 GLU A CA 1
ATOM 623 C C . GLU A 1 86 ? -4.361 7.778 -11.771 1.00 63.62 86 GLU A C 1
ATOM 625 O O . GLU A 1 86 ?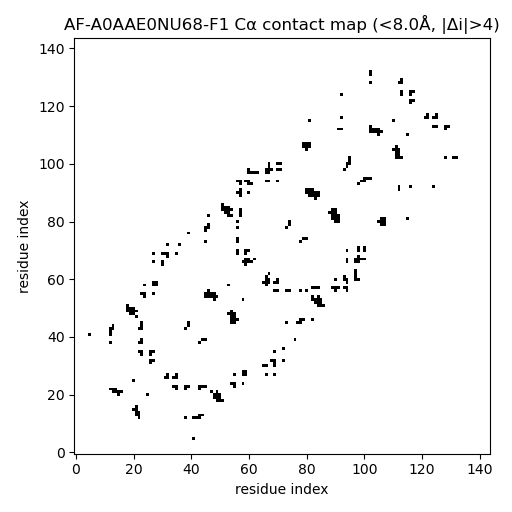 -4.410 7.951 -12.985 1.00 63.62 86 GLU A O 1
ATOM 630 N N . ASP A 1 87 ? -3.355 8.242 -11.032 1.00 62.62 87 ASP A N 1
ATOM 631 C CA . ASP A 1 87 ? -2.147 8.892 -11.542 1.00 62.62 87 ASP A CA 1
ATOM 632 C C . ASP A 1 87 ? -1.124 7.912 -12.148 1.00 62.62 87 ASP A C 1
ATOM 634 O O . ASP A 1 87 ? -0.049 8.329 -12.574 1.00 62.62 87 ASP A O 1
ATOM 638 N N . GLY A 1 88 ? -1.429 6.610 -12.187 1.00 58.12 88 GLY A N 1
ATOM 639 C CA . GLY A 1 88 ? -0.512 5.580 -12.677 1.00 58.12 88 GLY A CA 1
ATOM 640 C C . GLY A 1 88 ? 0.630 5.265 -11.707 1.00 58.12 88 GLY A C 1
ATOM 641 O O . GLY A 1 88 ? 1.535 4.501 -12.055 1.00 58.12 88 GLY A O 1
ATOM 642 N N . CYS A 1 89 ? 0.605 5.820 -10.488 1.00 59.34 89 CYS A N 1
ATOM 643 C CA . CYS A 1 89 ? 1.632 5.563 -9.490 1.00 59.34 89 CYS A CA 1
ATOM 644 C C . CYS A 1 89 ? 1.500 4.119 -8.982 1.00 59.34 89 CYS A C 1
ATOM 646 O O . CYS A 1 89 ? 0.517 3.751 -8.328 1.00 59.34 89 CYS A O 1
ATOM 648 N N . HIS A 1 90 ? 2.482 3.285 -9.333 1.00 62.88 90 HIS A N 1
ATOM 649 C CA . HIS A 1 90 ? 2.513 1.871 -8.981 1.00 62.88 90 HIS A CA 1
ATOM 650 C C . HIS A 1 90 ? 3.014 1.697 -7.554 1.00 62.88 90 HIS A C 1
ATOM 652 O O . HIS A 1 90 ? 4.201 1.841 -7.256 1.00 62.88 90 HIS A O 1
ATOM 658 N N . CYS A 1 91 ? 2.091 1.341 -6.668 1.00 64.00 91 CYS A N 1
ATOM 659 C CA . CYS A 1 91 ? 2.346 1.238 -5.238 1.00 64.00 91 CYS A CA 1
ATOM 660 C C . CYS A 1 91 ? 3.375 0.143 -4.941 1.00 64.00 91 CYS A C 1
ATOM 662 O O . CYS A 1 91 ? 4.214 0.322 -4.069 1.00 64.00 91 CYS A O 1
ATOM 664 N N . MET A 1 92 ? 3.391 -0.923 -5.746 1.00 62.72 92 MET A N 1
ATOM 665 C CA . MET A 1 92 ? 4.421 -1.962 -5.747 1.00 62.72 92 MET A CA 1
ATOM 666 C C . MET A 1 92 ? 5.848 -1.403 -5.763 1.00 62.72 92 MET A C 1
ATOM 668 O O . MET A 1 92 ? 6.665 -1.743 -4.914 1.00 62.72 92 MET A O 1
ATOM 672 N N . VAL A 1 93 ? 6.144 -0.557 -6.750 1.00 59.69 93 VAL A N 1
ATOM 673 C CA . VAL A 1 93 ? 7.492 -0.062 -7.029 1.00 59.69 93 VAL A CA 1
ATOM 674 C C . VAL A 1 93 ? 7.964 0.794 -5.859 1.00 59.69 93 VAL A C 1
ATOM 676 O O . VAL A 1 93 ? 9.023 0.552 -5.287 1.00 59.69 93 VAL A O 1
ATOM 679 N N . GLN A 1 94 ? 7.117 1.720 -5.418 1.00 61.94 94 GLN A N 1
ATOM 680 C CA . GLN A 1 94 ? 7.431 2.611 -4.308 1.00 61.94 94 GLN A CA 1
ATOM 681 C C . GLN A 1 94 ? 7.560 1.857 -2.967 1.00 61.94 94 GLN A C 1
ATOM 683 O O . GLN A 1 94 ? 8.429 2.173 -2.159 1.00 61.94 94 GLN A O 1
ATOM 688 N N . VAL A 1 95 ? 6.741 0.821 -2.732 1.00 61.72 95 VAL A N 1
ATOM 689 C CA . VAL A 1 95 ? 6.827 -0.042 -1.536 1.00 61.72 95 VAL A CA 1
ATOM 690 C C . VAL A 1 95 ? 8.147 -0.816 -1.486 1.00 61.72 95 VAL A C 1
ATOM 692 O O . VAL A 1 95 ? 8.632 -1.114 -0.398 1.00 61.72 95 VAL A O 1
ATOM 695 N N . LEU A 1 96 ? 8.756 -1.125 -2.627 1.00 62.53 96 LEU A N 1
ATOM 696 C CA . LEU A 1 96 ? 10.050 -1.810 -2.676 1.00 62.53 96 LEU A CA 1
ATOM 697 C C . LEU A 1 96 ? 11.199 -0.842 -2.459 1.00 62.53 96 LEU A C 1
ATOM 699 O O . LEU A 1 96 ? 12.039 -1.105 -1.604 1.00 62.53 96 LEU A O 1
ATOM 703 N N . PHE A 1 97 ? 11.165 0.297 -3.153 1.00 61.25 97 PHE A N 1
ATOM 704 C CA . PHE A 1 97 ? 12.179 1.340 -3.037 1.00 61.25 97 PHE A CA 1
ATOM 705 C C . PHE A 1 97 ? 12.280 1.918 -1.625 1.00 61.25 97 PHE A C 1
ATOM 707 O O . PHE A 1 97 ? 13.373 2.022 -1.077 1.00 61.25 97 PHE A O 1
ATOM 714 N N . ASP A 1 98 ? 11.145 2.268 -1.017 1.00 58.38 98 ASP A N 1
ATOM 715 C CA . ASP A 1 98 ? 11.128 2.913 0.299 1.00 58.38 98 ASP A CA 1
ATOM 716 C C . ASP A 1 98 ? 10.888 1.910 1.445 1.00 58.38 98 ASP A C 1
ATOM 718 O O . ASP A 1 98 ? 11.090 2.235 2.619 1.00 58.38 98 ASP A O 1
ATOM 722 N N . GLY A 1 99 ? 10.421 0.690 1.149 1.00 53.69 99 GLY A N 1
ATOM 723 C CA . GLY A 1 99 ? 9.865 -0.215 2.160 1.00 53.69 99 GLY A CA 1
ATOM 724 C C . GLY A 1 99 ? 10.661 -1.471 2.498 1.00 53.69 99 GLY A C 1
ATOM 725 O O . GLY A 1 99 ? 10.275 -2.179 3.438 1.00 53.69 99 GLY A O 1
ATOM 726 N N . GLY A 1 100 ? 11.755 -1.766 1.784 1.00 53.56 100 GLY A N 1
ATOM 727 C CA . GLY A 1 100 ? 12.485 -3.029 1.961 1.00 53.56 100 GLY A CA 1
ATOM 728 C C . GLY A 1 100 ? 11.545 -4.236 1.870 1.00 53.56 100 GLY A C 1
ATOM 729 O O . GLY A 1 100 ? 11.680 -5.206 2.629 1.00 53.56 100 GLY A O 1
ATOM 730 N N . ALA A 1 101 ? 10.498 -4.094 1.053 1.00 59.16 101 ALA A N 1
ATOM 731 C CA . ALA A 1 101 ? 9.556 -5.153 0.767 1.00 59.16 101 ALA A CA 1
ATOM 732 C C . ALA A 1 101 ? 10.261 -6.228 -0.062 1.00 59.16 101 ALA 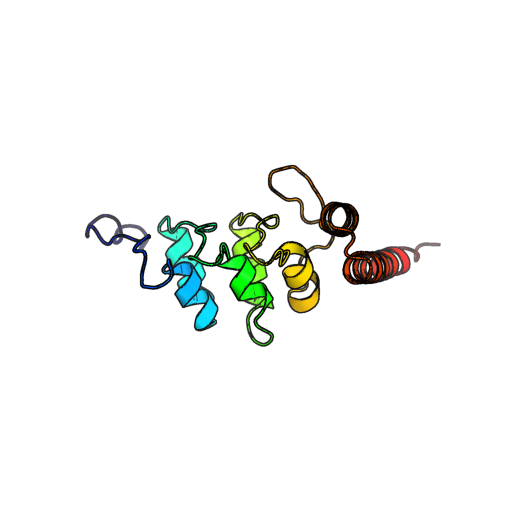A C 1
ATOM 734 O O . ALA A 1 101 ? 11.296 -5.987 -0.684 1.00 59.16 101 ALA A O 1
ATOM 735 N N . ASP A 1 102 ? 9.733 -7.444 -0.027 1.00 61.59 102 ASP A N 1
ATOM 736 C CA . ASP A 1 102 ? 10.324 -8.531 -0.791 1.00 61.59 102 ASP A CA 1
ATOM 737 C C . ASP A 1 102 ? 10.202 -8.238 -2.294 1.00 61.59 102 ASP A C 1
ATOM 739 O O . ASP A 1 102 ? 9.098 -8.174 -2.831 1.00 61.59 102 ASP A O 1
ATOM 743 N N . VAL A 1 103 ? 11.339 -8.093 -2.981 1.00 65.88 103 VAL A N 1
ATOM 744 C CA . VAL A 1 103 ? 11.429 -7.959 -4.449 1.00 65.88 103 VAL A CA 1
ATOM 745 C C . VAL A 1 103 ? 10.801 -9.138 -5.197 1.00 65.88 103 VAL A C 1
ATOM 747 O O . VAL A 1 103 ? 10.496 -9.028 -6.384 1.00 65.88 103 VAL A O 1
ATOM 750 N N . ASN A 1 104 ? 10.562 -10.253 -4.501 1.00 67.00 104 ASN A N 1
ATOM 751 C CA . ASN A 1 104 ? 9.868 -11.427 -5.017 1.00 67.00 104 ASN A CA 1
ATOM 752 C C . ASN A 1 104 ? 8.396 -11.514 -4.591 1.00 67.00 104 ASN A C 1
ATOM 754 O O . ASN A 1 104 ? 7.743 -12.511 -4.918 1.00 67.00 104 ASN A O 1
ATOM 758 N N . ALA A 1 105 ? 7.863 -10.510 -3.883 1.00 68.12 105 ALA A N 1
ATOM 759 C CA . ALA A 1 105 ? 6.455 -10.470 -3.509 1.00 68.12 105 ALA A CA 1
ATOM 760 C C . ALA A 1 105 ? 5.574 -10.653 -4.751 1.00 68.12 105 ALA A C 1
ATOM 762 O O . ALA A 1 105 ? 5.913 -10.212 -5.847 1.00 68.12 105 ALA A O 1
ATOM 763 N N . ARG A 1 106 ? 4.446 -11.343 -4.595 1.00 70.62 106 ARG A N 1
ATOM 764 C CA . ARG A 1 106 ? 3.518 -11.609 -5.695 1.00 70.62 106 ARG A CA 1
ATOM 765 C C . ARG A 1 106 ? 2.189 -10.939 -5.420 1.00 70.62 106 ARG A C 1
ATOM 767 O O . ARG A 1 106 ? 1.670 -11.037 -4.310 1.00 70.62 106 ARG A O 1
ATOM 774 N N . ASP A 1 107 ? 1.650 -10.270 -6.430 1.00 67.12 107 ASP A N 1
ATOM 775 C CA . ASP A 1 107 ? 0.301 -9.725 -6.359 1.00 67.12 107 ASP A CA 1
ATOM 776 C C . ASP A 1 107 ? -0.758 -10.842 -6.400 1.00 67.12 107 ASP A C 1
ATOM 778 O O . ASP A 1 107 ? -0.452 -12.035 -6.518 1.00 67.12 107 ASP A O 1
ATOM 782 N N . LYS A 1 108 ? -2.039 -10.462 -6.358 1.00 66.94 108 LYS A N 1
ATOM 783 C CA . LYS A 1 108 ? -3.160 -11.416 -6.453 1.00 66.94 108 LYS A CA 1
ATOM 784 C C . LYS A 1 108 ? -3.215 -12.177 -7.788 1.00 66.94 108 LYS A C 1
ATOM 786 O O . LYS A 1 108 ? -3.912 -13.184 -7.881 1.00 66.94 108 LYS A O 1
ATOM 791 N N . LYS A 1 109 ? -2.501 -11.717 -8.818 1.00 67.88 109 LYS A N 1
ATOM 792 C CA . LYS A 1 109 ? -2.352 -12.363 -10.132 1.00 67.88 109 LYS A CA 1
ATOM 793 C C . LYS A 1 109 ? -1.056 -13.179 -10.239 1.00 67.88 109 LYS A C 1
ATOM 795 O O . LYS A 1 109 ? -0.782 -13.737 -11.300 1.00 67.88 109 LYS A O 1
ATOM 800 N N . GLY A 1 110 ? -0.265 -13.270 -9.168 1.00 71.12 110 GLY A N 1
ATOM 801 C CA . GLY A 1 110 ? 1.022 -13.962 -9.151 1.00 71.12 110 GLY A CA 1
ATOM 802 C C . GLY A 1 110 ? 2.173 -13.177 -9.790 1.00 71.12 110 GLY A C 1
ATOM 803 O O . GLY A 1 110 ? 3.244 -13.748 -10.001 1.00 71.12 110 GLY A O 1
ATOM 804 N N . GLN A 1 111 ? 1.973 -11.901 -10.120 1.00 72.94 111 GLN A N 1
ATOM 805 C CA . GLN A 1 111 ? 2.954 -11.041 -10.775 1.00 72.94 111 GLN A CA 1
ATOM 806 C C . GLN A 1 111 ? 3.949 -10.495 -9.755 1.00 72.94 111 GLN A C 1
ATOM 808 O O . GLN A 1 111 ? 3.564 -10.049 -8.674 1.00 72.94 111 GLN A O 1
ATOM 813 N N . THR A 1 112 ? 5.232 -10.524 -10.112 1.00 74.38 112 THR A N 1
ATOM 814 C CA . THR A 1 112 ? 6.296 -9.919 -9.310 1.00 74.38 112 THR A CA 1
ATOM 815 C C . THR A 1 112 ? 6.412 -8.425 -9.602 1.00 74.38 112 THR A C 1
ATOM 817 O O . THR A 1 112 ? 6.005 -7.967 -10.676 1.00 74.38 112 THR A O 1
ATOM 820 N N . PRO A 1 113 ? 7.037 -7.655 -8.703 1.00 72.12 113 PRO A N 1
ATOM 821 C CA . PRO A 1 113 ? 7.340 -6.264 -8.963 1.00 72.12 113 PRO A CA 1
ATOM 822 C C . PRO A 1 113 ? 8.100 -6.010 -10.253 1.00 72.12 113 PRO A C 1
ATOM 824 O O . PRO A 1 113 ? 7.783 -5.066 -10.967 1.00 72.12 113 PRO A O 1
ATOM 827 N N . LEU A 1 114 ? 9.057 -6.883 -10.577 1.00 75.38 114 LEU A N 1
ATOM 828 C CA . LEU A 1 114 ? 9.820 -6.800 -11.817 1.00 75.38 114 LEU A CA 1
ATOM 829 C C . LEU A 1 114 ? 8.915 -6.970 -13.041 1.00 75.38 114 LEU A C 1
ATOM 831 O O . LEU A 1 114 ? 9.060 -6.239 -14.016 1.00 75.38 114 LEU A O 1
ATOM 835 N N . PHE A 1 115 ? 7.953 -7.898 -12.982 1.00 74.56 115 PHE A N 1
ATOM 836 C CA . PHE A 1 115 ? 6.985 -8.090 -14.061 1.00 74.56 115 PHE A CA 1
ATOM 837 C C . PHE A 1 115 ? 6.114 -6.845 -14.261 1.00 74.56 115 PHE A C 1
ATOM 839 O O . PHE A 1 115 ? 5.846 -6.452 -15.392 1.00 74.56 115 PHE A O 1
ATOM 846 N N . ILE A 1 116 ? 5.685 -6.219 -13.165 1.00 71.19 116 ILE A N 1
ATOM 847 C CA . ILE A 1 116 ? 4.846 -5.019 -13.199 1.00 71.19 116 ILE A CA 1
ATOM 848 C C . ILE A 1 116 ? 5.648 -3.826 -13.731 1.00 71.19 116 ILE A C 1
ATOM 850 O O . ILE A 1 116 ? 5.241 -3.230 -14.722 1.00 71.19 116 ILE A O 1
ATOM 854 N N . ALA A 1 117 ? 6.841 -3.568 -13.191 1.00 74.06 117 ALA A N 1
ATOM 855 C CA . ALA A 1 117 ? 7.730 -2.508 -13.667 1.00 74.06 117 ALA A CA 1
ATOM 856 C C . ALA A 1 117 ? 8.058 -2.645 -15.166 1.00 74.06 117 ALA A C 1
ATOM 858 O O . ALA A 1 117 ? 8.007 -1.659 -15.901 1.00 74.06 117 ALA A O 1
ATOM 859 N N . ALA A 1 118 ? 8.318 -3.872 -15.636 1.00 77.06 118 ALA A N 1
ATOM 860 C CA . ALA A 1 118 ? 8.563 -4.151 -17.049 1.00 77.06 118 ALA A CA 1
ATOM 861 C C . ALA A 1 118 ? 7.313 -3.940 -17.919 1.00 77.06 118 ALA A C 1
ATOM 863 O O . ALA A 1 118 ? 7.414 -3.386 -19.012 1.00 77.06 118 ALA A O 1
ATOM 864 N N . ARG A 1 119 ? 6.129 -4.353 -17.445 1.00 74.88 119 ARG A N 1
ATOM 865 C CA . ARG A 1 119 ? 4.852 -4.147 -18.149 1.00 74.88 119 ARG A CA 1
ATOM 866 C C . ARG A 1 119 ? 4.529 -2.664 -18.310 1.00 74.88 119 ARG A C 1
ATOM 868 O O . ARG A 1 119 ? 4.023 -2.268 -19.355 1.00 74.88 119 ARG A O 1
ATOM 875 N N . ASP A 1 120 ? 4.803 -1.869 -17.282 1.00 68.06 120 ASP A N 1
ATOM 876 C CA . ASP A 1 120 ? 4.465 -0.446 -17.264 1.00 68.06 120 ASP A CA 1
ATOM 877 C C . ASP A 1 120 ? 5.541 0.428 -17.930 1.00 68.06 120 ASP A C 1
ATOM 879 O O . ASP A 1 120 ? 5.373 1.641 -18.022 1.00 68.06 120 ASP A O 1
ATOM 883 N N . GLY A 1 121 ? 6.639 -0.174 -18.409 1.00 72.06 121 GLY A N 1
ATOM 884 C CA . GLY A 1 121 ? 7.740 0.542 -19.057 1.00 72.06 121 GLY A CA 1
ATOM 885 C C . GLY A 1 121 ? 8.539 1.428 -18.099 1.00 72.06 121 GLY A C 1
ATOM 886 O O . GLY A 1 121 ? 9.166 2.392 -18.531 1.00 72.06 121 GLY A O 1
ATOM 887 N N . ASN A 1 122 ? 8.504 1.137 -16.796 1.00 69.44 122 ASN A N 1
ATOM 888 C CA . ASN A 1 122 ? 9.220 1.912 -15.790 1.00 69.44 122 ASN A CA 1
ATOM 889 C C . ASN A 1 122 ? 10.680 1.438 -15.712 1.00 69.44 122 ASN A C 1
ATOM 891 O O . ASN A 1 122 ? 11.033 0.615 -14.867 1.00 69.44 122 ASN A O 1
ATOM 895 N N . GLU A 1 123 ? 11.509 1.929 -16.637 1.00 73.44 123 GLU A N 1
ATOM 896 C CA . GLU A 1 123 ? 12.921 1.544 -16.779 1.00 73.44 123 GLU A CA 1
ATOM 897 C C . GLU A 1 123 ? 13.729 1.759 -15.493 1.00 73.44 123 GLU A C 1
ATOM 899 O O . GLU A 1 123 ? 14.510 0.889 -15.116 1.00 73.44 123 GLU A O 1
ATOM 904 N N . GLU A 1 124 ? 13.490 2.864 -14.781 1.00 69.62 124 GLU A N 1
ATOM 905 C CA . GLU A 1 124 ? 14.151 3.173 -13.507 1.00 69.62 124 GLU A CA 1
ATOM 906 C C . GLU A 1 124 ? 13.822 2.111 -12.446 1.00 69.62 124 GLU A C 1
ATOM 908 O O . GLU A 1 124 ? 14.714 1.553 -11.808 1.00 69.62 124 GLU A O 1
ATOM 913 N N . ALA A 1 125 ? 12.544 1.736 -12.328 1.00 68.62 125 ALA A N 1
ATOM 914 C CA . ALA A 1 125 ? 12.118 0.662 -11.439 1.00 68.62 125 ALA A CA 1
ATOM 915 C C . ALA A 1 125 ? 12.683 -0.705 -11.840 1.00 68.62 125 ALA A C 1
ATOM 917 O O . ALA A 1 125 ? 13.088 -1.477 -10.974 1.00 68.62 125 ALA A O 1
ATOM 918 N N . VAL A 1 126 ? 12.725 -1.018 -13.139 1.00 74.75 126 VAL A N 1
ATOM 919 C CA . VAL A 1 126 ? 13.322 -2.265 -13.640 1.00 74.75 126 VAL A CA 1
ATOM 920 C C . VAL A 1 126 ? 14.805 -2.325 -13.288 1.00 74.75 126 VAL A C 1
ATOM 922 O O . VAL A 1 126 ? 15.256 -3.346 -12.769 1.00 74.75 126 VAL A O 1
ATOM 925 N N . GLN A 1 127 ? 15.551 -1.246 -13.526 1.00 72.81 127 GLN A N 1
ATOM 926 C CA . GLN A 1 127 ? 16.982 -1.196 -13.254 1.00 72.81 127 GLN A CA 1
ATOM 927 C C . GLN A 1 127 ? 17.270 -1.398 -11.764 1.00 72.81 127 GLN A C 1
ATOM 929 O O . GLN A 1 127 ? 18.042 -2.286 -11.408 1.00 72.81 127 GLN A O 1
ATOM 934 N N . SER A 1 128 ? 16.597 -0.661 -10.883 1.00 71.50 128 SER A N 1
ATOM 935 C CA . SER A 1 128 ? 16.831 -0.807 -9.446 1.00 71.50 128 SER A CA 1
ATOM 936 C C . SER A 1 128 ? 16.396 -2.166 -8.895 1.00 71.50 128 SER A C 1
ATOM 938 O O . SER A 1 128 ? 17.057 -2.706 -8.011 1.00 71.50 128 SER A O 1
ATOM 940 N N . LEU A 1 129 ? 15.323 -2.765 -9.428 1.00 72.94 129 LEU A N 1
ATOM 941 C CA . LEU A 1 129 ? 14.914 -4.123 -9.049 1.00 72.94 129 LEU A CA 1
ATOM 942 C C . LEU A 1 129 ? 15.927 -5.185 -9.498 1.00 72.94 129 LEU A C 1
ATOM 944 O O . LEU A 1 129 ? 16.118 -6.181 -8.799 1.00 72.94 129 LEU A O 1
ATOM 948 N N . LEU A 1 130 ? 16.575 -4.992 -10.650 1.00 72.88 130 LEU A N 1
ATOM 949 C CA . LEU A 1 130 ? 17.649 -5.869 -11.119 1.00 72.88 130 LEU A CA 1
ATOM 950 C C . LEU A 1 130 ? 18.918 -5.712 -10.273 1.00 72.88 130 LEU A C 1
ATOM 952 O O . LEU A 1 130 ? 19.538 -6.722 -9.947 1.00 72.88 130 LEU A O 1
ATOM 956 N N . GLU A 1 131 ? 19.268 -4.489 -9.871 1.00 71.00 131 GLU A N 1
ATOM 957 C CA . GLU A 1 131 ? 20.410 -4.210 -8.989 1.00 71.00 131 GLU A CA 1
ATOM 958 C C . GLU A 1 131 ? 20.216 -4.824 -7.588 1.00 71.00 131 GLU A C 1
ATOM 960 O O . GLU A 1 131 ? 21.106 -5.514 -7.091 1.00 71.00 131 GLU A O 1
ATOM 965 N N . GLU A 1 132 ? 19.032 -4.683 -6.980 1.00 65.75 132 GLU A N 1
ATOM 966 C CA . GLU A 1 132 ? 18.698 -5.330 -5.697 1.00 65.75 132 GLU A CA 1
ATOM 967 C C . GLU A 1 132 ? 18.719 -6.868 -5.774 1.00 65.75 132 GLU A C 1
ATOM 969 O O . GLU A 1 132 ? 19.079 -7.542 -4.804 1.00 65.75 132 GLU A O 1
ATOM 974 N N . ARG A 1 133 ? 18.317 -7.444 -6.916 1.00 61.00 133 ARG A N 1
ATOM 975 C CA . ARG A 1 133 ? 18.329 -8.898 -7.133 1.00 61.00 133 ARG A CA 1
ATOM 976 C C . ARG A 1 133 ? 19.747 -9.421 -7.367 1.00 61.00 133 ARG A C 1
ATOM 978 O O . ARG A 1 133 ? 20.111 -10.423 -6.759 1.00 61.00 133 ARG A O 1
ATOM 985 N N . GLY A 1 134 ? 20.551 -8.721 -8.169 1.00 52.97 134 GLY A N 1
ATOM 986 C CA . GLY A 1 134 ? 21.967 -9.034 -8.378 1.00 52.97 134 GLY A CA 1
ATOM 987 C C . GLY A 1 134 ? 22.768 -8.986 -7.074 1.00 52.97 134 GLY A C 1
ATOM 988 O O . GLY A 1 134 ? 23.524 -9.907 -6.790 1.00 52.97 134 GLY A O 1
ATOM 989 N N . ALA A 1 135 ? 22.502 -7.999 -6.211 1.00 49.97 135 ALA A N 1
ATOM 990 C CA . ALA A 1 135 ? 23.131 -7.902 -4.891 1.00 49.97 135 ALA A CA 1
ATOM 991 C C . ALA A 1 135 ? 22.767 -9.057 -3.931 1.00 49.97 135 ALA A C 1
ATOM 993 O O . ALA A 1 135 ? 23.530 -9.356 -3.014 1.00 49.97 135 ALA A O 1
ATOM 994 N N . LYS A 1 136 ? 21.610 -9.713 -4.114 1.00 50.06 136 LYS A N 1
ATOM 995 C CA . LYS A 1 136 ? 21.210 -10.895 -3.325 1.00 50.06 136 LYS A CA 1
ATOM 996 C C . LYS A 1 136 ? 21.785 -12.201 -3.873 1.00 50.06 136 LYS A C 1
ATOM 998 O O . LYS A 1 136 ? 22.097 -13.077 -3.072 1.00 50.06 136 LYS A O 1
ATOM 1003 N N . ASP A 1 137 ? 21.950 -12.318 -5.190 1.00 46.75 137 ASP A N 1
ATOM 1004 C CA . ASP A 1 137 ? 22.572 -13.491 -5.816 1.00 46.75 137 ASP A CA 1
ATOM 1005 C C . ASP A 1 137 ? 24.104 -13.504 -5.591 1.00 46.75 137 ASP A C 1
ATOM 1007 O O . ASP A 1 137 ? 24.677 -14.566 -5.362 1.00 46.75 137 ASP A O 1
ATOM 1011 N N . GLU A 1 138 ? 24.766 -12.339 -5.526 1.00 46.53 138 GLU A N 1
ATOM 1012 C CA . GLU A 1 138 ? 26.212 -12.241 -5.230 1.00 46.53 138 GLU A CA 1
ATOM 1013 C C . GLU A 1 138 ? 26.591 -12.588 -3.775 1.00 46.53 138 GLU A C 1
ATOM 1015 O O . GLU A 1 138 ? 27.757 -12.853 -3.486 1.00 46.53 138 GLU A O 1
ATOM 1020 N N . LEU A 1 139 ? 25.629 -12.640 -2.845 1.00 44.84 139 LEU A N 1
ATOM 1021 C CA . LEU A 1 139 ? 25.866 -13.085 -1.462 1.00 44.84 139 LEU A CA 1
ATOM 1022 C C . LEU A 1 139 ? 25.640 -14.592 -1.255 1.00 44.84 139 LEU A C 1
ATOM 1024 O O . LEU A 1 139 ? 25.837 -15.080 -0.141 1.00 44.84 139 LEU A O 1
ATOM 1028 N N . ALA A 1 140 ? 25.242 -15.329 -2.298 1.00 47.06 140 ALA A N 1
ATOM 1029 C CA . ALA A 1 140 ? 25.023 -16.775 -2.238 1.00 47.06 140 ALA A CA 1
ATOM 1030 C C . ALA A 1 140 ? 26.194 -17.609 -2.789 1.00 47.06 140 ALA A C 1
ATOM 1032 O O . ALA A 1 140 ? 26.121 -18.835 -2.733 1.00 47.06 140 ALA A O 1
ATOM 1033 N N . ASP A 1 141 ? 27.272 -16.983 -3.274 1.00 48.34 141 ASP A N 1
ATOM 1034 C CA . ASP A 1 141 ? 28.450 -17.698 -3.777 1.00 48.34 141 ASP A CA 1
ATOM 1035 C C . ASP A 1 141 ? 29.597 -17.639 -2.758 1.00 48.34 141 ASP A C 1
ATOM 1037 O O . ASP A 1 141 ? 30.587 -16.928 -2.903 1.00 48.34 141 ASP A O 1
ATOM 1041 N N . ASN A 1 142 ? 29.412 -18.357 -1.652 1.00 47.78 142 ASN A N 1
ATOM 1042 C CA . ASN A 1 142 ? 30.504 -18.818 -0.800 1.00 47.78 142 ASN A CA 1
ATOM 1043 C C . ASN A 1 142 ? 30.113 -20.172 -0.213 1.00 47.78 142 ASN A C 1
ATOM 1045 O O . ASN A 1 142 ? 29.619 -20.237 0.905 1.00 47.78 142 ASN A O 1
ATOM 1049 N N . ASP A 1 143 ? 30.341 -21.228 -0.989 1.00 41.41 143 ASP A N 1
ATOM 1050 C CA . ASP A 1 143 ? 30.773 -22.528 -0.471 1.00 41.41 143 ASP A CA 1
ATOM 1051 C C . ASP A 1 143 ? 31.541 -23.257 -1.588 1.00 41.41 143 ASP A C 1
ATOM 1053 O O . ASP A 1 143 ? 30.969 -23.950 -2.433 1.00 41.41 143 ASP A O 1
ATOM 1057 N N . GLY A 1 144 ? 32.859 -23.036 -1.598 1.00 35.38 144 GLY A N 1
ATOM 1058 C CA . GLY A 1 144 ? 33.844 -23.927 -2.213 1.00 35.38 144 GLY A CA 1
ATOM 1059 C C . GLY A 1 144 ? 34.407 -24.890 -1.177 1.00 35.38 144 GLY A C 1
ATOM 1060 O O . GLY A 1 144 ? 34.576 -24.456 -0.014 1.00 35.38 144 GLY A O 1
#

Radius of gyration: 17.02 Å; Cα contacts (8 Å, |Δi|>4): 208; chains: 1; bounding box: 56×37×46 Å

InterPro domains:
  IPR002110 Ankyrin repeat [PF12796] (87-136)
  IPR002110 Ankyrin repeat [PS50088] (19-51)
  IPR002110 Ankyrin repeat [PS50088] (109-142)
  IPR002110 Ankyrin repeat [SM00248] (19-48)
  IPR002110 Ankyrin repeat [SM00248] (109-138)
  IPR036770 Ankyrin repeat-containing domain superfamily [G3DSA:1.25.40.20] (2-89)
  IPR036770 Ankyrin repeat-containing domain superfamily [G3DSA:1.25.40.20] (90-144)
  IPR036770 Ankyrin repeat-containing domain superfamily [SSF48403] (6-144)

Nearest PDB structures (foldseek):
  9db5-assembly1_A  TM=6.959E-01  e=1.150E-08  Homo sapiens
  5aq8-assembly1_A  TM=6.768E-01  e=1.133E-07  synthetic construct
  7ujj-assembly1_G  TM=6.720E-01  e=1.770E-07  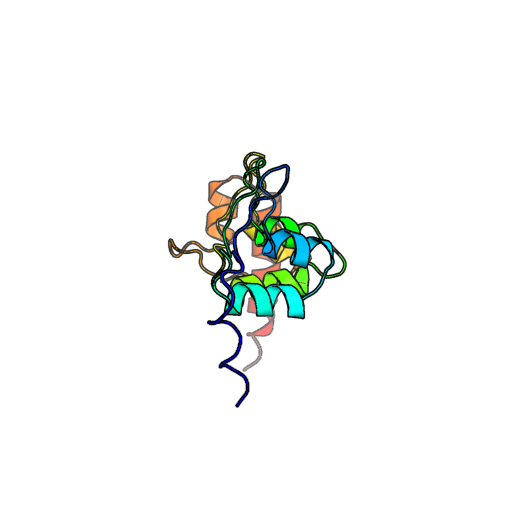synthetic construct
  7txd-assembly1_J  TM=6.533E-01  e=7.665E-08  synthetic construct
  8csl-assembly1_A  TM=6.866E-01  e=4.257E-06  Homo sapiens

pLDDT: mean 73.68, std 16.04, range [34.12, 93.88]

Secondary structure (DSSP, 8-state):
---GGGGSS---S----GGG--HHHHHHHTT-HHHHHHHHTTT--TT---TTS--HHHHHHT-TTTHHHHHHHHHHTT--TT-B-TT--BHHHHHHHHH---TT---TTS--HHHHHHHTT-HHHHHHHHHHHHHHHTTS----

Mean predicted aligned error: 10.72 Å

Sequence (144 aa):
MAFGLLKKGGVNVNPRGKDGITPPHVGVEFGSLGLVQLLIGKGAEIDARDERGHAPLCRAAGRKVWGTKISRLLVEEGADISAVGEDGCHCMVQVLFDGGADVNARDKKGQTPLFIAARDGNEEAVQSLLEERGAKDELADNDG

Organism: NCBI:txid330526